Protein AF-A0A955QBK7-F1 (afdb_monomer_lite)

Foldseek 3Di:
DDDDDDDDAQDWFWKWDQDPPPRDIDIDIFHQFADAPPDPDPVNRSVGNFAFPVCQCPDNRRNVCVVRVDIATDDQWDWDWDDDPPDTDIDTDGDDPPPDDPDDPPRDPDVPTDTRGRTDDPPPDDDPPPDDD

Radius of gyration: 16.8 Å; chains: 1; bounding box: 42×42×47 Å

Sequence (133 aa):
MEPRYNIAPSQLIACVRVNPTSQEKECVQFQWGLVPSWAKELSLGHRLIHAQAETVAEKPSFRKAFQQQRCLILADGFYEWKRIGTETQPCYIHKNLLLDTPQLAGGALLNRKPPLCVCRDLGSLGNPTSRVP

Structure (mmCIF, N/CA/C/O backbone):
data_AF-A0A955QBK7-F1
#
_entry.id   AF-A0A955QBK7-F1
#
loop_
_atom_site.group_PDB
_atom_site.id
_atom_site.type_symbol
_atom_site.label_atom_id
_atom_site.label_alt_id
_atom_site.label_comp_id
_atom_site.label_asym_id
_atom_site.label_entity_id
_atom_site.label_seq_id
_atom_site.pdbx_PDB_ins_code
_atom_site.Cartn_x
_atom_site.Cartn_y
_atom_site.Cartn_z
_atom_site.occupancy
_atom_site.B_iso_or_equiv
_atom_site.auth_seq_id
_atom_site.auth_comp_id
_atom_site.auth_asym_id
_atom_site.auth_atom_id
_atom_site.pdbx_PDB_model_num
ATOM 1 N N . MET A 1 1 ? -15.761 7.971 -9.337 1.00 62.62 1 MET A N 1
ATOM 2 C CA . MET A 1 1 ? -14.292 7.866 -9.480 1.00 62.62 1 MET A CA 1
ATOM 3 C C . MET A 1 1 ? -13.994 7.868 -10.960 1.00 62.62 1 MET A C 1
ATOM 5 O O . MET A 1 1 ? -14.663 7.134 -11.672 1.00 62.62 1 MET A O 1
ATOM 9 N N . GLU A 1 2 ? -13.033 8.677 -11.395 1.00 79.81 2 GLU A N 1
ATOM 10 C CA . GLU A 1 2 ? -12.614 8.728 -12.799 1.00 79.81 2 GLU A CA 1
ATOM 11 C C . GLU A 1 2 ? -11.540 7.666 -13.093 1.00 79.81 2 GLU A C 1
ATOM 13 O O . GLU A 1 2 ? -10.715 7.385 -12.211 1.00 79.81 2 GLU A O 1
ATOM 18 N N . PRO A 1 3 ? -11.516 7.080 -14.303 1.00 83.19 3 PRO A N 1
ATOM 19 C CA . PRO A 1 3 ? -10.482 6.131 -14.708 1.00 83.19 3 PRO A CA 1
ATOM 20 C C . PRO A 1 3 ? -9.101 6.801 -14.788 1.00 83.19 3 PRO A C 1
ATOM 22 O O . PRO A 1 3 ? -8.965 7.946 -15.222 1.00 83.19 3 PRO A O 1
ATOM 25 N N . ARG A 1 4 ? -8.048 6.086 -14.363 1.00 85.31 4 ARG A N 1
ATOM 26 C CA . ARG A 1 4 ? -6.660 6.584 -14.350 1.00 85.31 4 ARG A CA 1
ATOM 27 C C . ARG A 1 4 ? -5.685 5.488 -14.779 1.00 85.31 4 ARG A C 1
ATOM 29 O O . ARG A 1 4 ? -5.660 4.426 -14.172 1.00 85.31 4 ARG A O 1
ATOM 36 N N . TYR A 1 5 ? -4.834 5.788 -15.761 1.00 84.75 5 TYR A N 1
ATOM 37 C CA . TYR A 1 5 ? -3.922 4.805 -16.370 1.00 84.75 5 TYR A CA 1
ATOM 38 C C . TYR A 1 5 ? -2.489 4.815 -15.809 1.00 84.75 5 TYR A C 1
ATOM 40 O O . TYR A 1 5 ? -1.755 3.848 -15.990 1.00 84.75 5 TYR A O 1
ATOM 48 N N . ASN A 1 6 ? -2.074 5.896 -15.139 1.00 89.00 6 ASN A N 1
ATOM 49 C CA . ASN A 1 6 ? -0.730 6.042 -14.568 1.00 89.00 6 ASN A CA 1
ATOM 50 C C . ASN A 1 6 ? -0.815 6.658 -13.165 1.00 89.00 6 ASN A C 1
ATOM 52 O O . ASN A 1 6 ? -0.644 7.865 -12.978 1.00 89.00 6 ASN A O 1
ATOM 56 N N . ILE A 1 7 ? -1.185 5.831 -12.188 1.00 87.06 7 ILE A N 1
ATOM 57 C CA . ILE A 1 7 ? -1.200 6.224 -10.778 1.00 87.06 7 ILE A CA 1
ATOM 58 C C . ILE A 1 7 ? 0.212 6.019 -10.227 1.00 87.06 7 ILE A C 1
ATOM 60 O O . ILE A 1 7 ? 0.772 4.936 -10.352 1.00 87.06 7 ILE A O 1
ATOM 64 N N . ALA A 1 8 ? 0.775 7.058 -9.620 1.00 87.56 8 ALA A N 1
ATOM 65 C CA . ALA A 1 8 ? 2.109 7.053 -9.033 1.00 87.56 8 ALA A CA 1
ATOM 66 C C . ALA A 1 8 ? 2.045 7.039 -7.493 1.00 87.56 8 ALA A C 1
ATOM 68 O O . ALA A 1 8 ? 1.000 7.370 -6.916 1.00 87.56 8 ALA A O 1
ATOM 69 N N . PRO A 1 9 ? 3.158 6.717 -6.808 1.00 83.44 9 PRO A N 1
ATOM 70 C CA . PRO A 1 9 ? 3.296 6.937 -5.374 1.00 83.44 9 PRO A CA 1
ATOM 71 C C . PRO A 1 9 ? 2.821 8.320 -4.918 1.00 83.44 9 PRO A C 1
ATOM 73 O O . PRO A 1 9 ? 2.878 9.297 -5.666 1.00 83.44 9 PRO A O 1
ATOM 76 N N . SER A 1 10 ? 2.342 8.395 -3.677 1.00 81.44 10 SER A N 1
ATOM 77 C CA . SER A 1 10 ? 1.782 9.599 -3.045 1.00 81.44 10 SER A CA 1
ATOM 78 C C . SER A 1 10 ? 0.452 10.092 -3.614 1.00 81.44 10 SER A C 1
ATOM 80 O O . SER A 1 10 ? -0.145 10.996 -3.027 1.00 81.44 10 SER A O 1
ATOM 82 N N . GLN A 1 11 ? -0.041 9.516 -4.712 1.00 86.81 11 GLN A N 1
ATOM 83 C CA . GLN A 1 11 ? -1.349 9.846 -5.269 1.00 86.81 11 GLN A CA 1
ATOM 84 C C . GLN A 1 11 ? -2.462 9.021 -4.619 1.00 86.81 11 GLN A C 1
ATOM 86 O O . GLN A 1 11 ? -2.220 7.986 -3.995 1.00 86.81 11 GLN A O 1
ATOM 91 N N . LEU A 1 12 ? -3.702 9.487 -4.787 1.00 87.50 12 LEU A N 1
ATOM 92 C CA . LEU A 1 12 ? -4.881 8.739 -4.369 1.00 87.50 12 LEU A CA 1
ATOM 93 C C . LEU A 1 12 ? -5.099 7.519 -5.266 1.00 87.50 12 LEU A C 1
ATOM 95 O O . LEU A 1 12 ? -5.094 7.635 -6.496 1.00 87.50 12 LEU A O 1
ATOM 99 N N . ILE A 1 13 ? -5.345 6.375 -4.635 1.00 86.38 13 ILE A N 1
ATOM 100 C CA . ILE A 1 13 ? -5.629 5.098 -5.278 1.00 86.38 13 ILE A CA 1
ATOM 101 C C . ILE A 1 13 ? -6.893 4.465 -4.692 1.00 86.38 13 ILE A C 1
ATOM 103 O O . ILE A 1 13 ? -7.201 4.640 -3.512 1.00 86.38 13 ILE A O 1
ATOM 107 N N . ALA A 1 14 ? -7.649 3.785 -5.552 1.00 88.62 14 ALA A N 1
ATOM 108 C CA . ALA A 1 14 ? -8.880 3.093 -5.201 1.00 88.62 14 ALA A CA 1
ATOM 109 C C . ALA A 1 14 ? -8.575 1.828 -4.397 1.00 88.62 14 ALA A C 1
ATOM 111 O O . ALA A 1 14 ? -7.814 0.973 -4.858 1.00 88.62 14 ALA A O 1
ATOM 112 N N . CYS A 1 15 ? -9.209 1.684 -3.239 1.00 86.00 15 CYS A N 1
ATOM 113 C CA . CYS A 1 15 ? -9.049 0.520 -2.386 1.00 86.00 15 CYS A CA 1
ATOM 114 C C . CYS A 1 15 ? -10.394 0.027 -1.855 1.00 86.00 15 CYS A C 1
ATOM 116 O O . CYS A 1 15 ? -11.260 0.816 -1.484 1.00 86.00 15 CYS A O 1
ATOM 118 N N . VAL A 1 16 ? -10.533 -1.289 -1.726 1.00 86.94 16 VAL A N 1
ATOM 119 C CA . VAL A 1 16 ? -11.614 -1.919 -0.964 1.00 86.94 16 VAL A CA 1
ATOM 120 C C . VAL A 1 16 ? -11.089 -2.295 0.413 1.00 86.94 16 VAL A C 1
ATOM 122 O O . VAL A 1 16 ? -10.030 -2.917 0.534 1.00 86.94 16 VAL A O 1
ATOM 125 N N . ARG A 1 17 ? -11.829 -1.948 1.463 1.00 85.00 17 ARG A N 1
ATOM 126 C CA . ARG A 1 17 ? -11.524 -2.340 2.845 1.00 85.00 17 ARG A CA 1
ATOM 127 C C . ARG A 1 17 ? -12.781 -2.788 3.575 1.00 85.00 17 ARG A C 1
ATOM 129 O O . ARG A 1 17 ? -13.888 -2.550 3.107 1.00 85.00 17 ARG A O 1
ATOM 136 N N . VAL A 1 18 ? -12.590 -3.395 4.741 1.00 85.62 18 VAL A N 1
ATOM 137 C CA . VAL A 1 18 ? -13.662 -3.563 5.727 1.00 85.62 18 VAL A CA 1
ATOM 138 C C . VAL A 1 18 ? -13.645 -2.346 6.646 1.00 85.62 18 VAL A C 1
ATOM 140 O O . VAL A 1 18 ? -12.599 -2.019 7.210 1.00 85.62 18 VAL A O 1
ATOM 143 N N . ASN A 1 19 ? -14.776 -1.655 6.763 1.00 86.88 19 ASN A N 1
ATOM 144 C CA . ASN A 1 19 ? -14.927 -0.528 7.669 1.00 86.88 19 ASN A CA 1
ATOM 145 C C . ASN A 1 19 ? -14.777 -1.025 9.122 1.00 86.88 19 ASN A C 1
ATOM 147 O O . ASN A 1 19 ? -15.464 -1.972 9.513 1.00 86.88 19 ASN A O 1
ATOM 151 N N . PRO A 1 20 ? -13.899 -0.422 9.944 1.00 79.44 20 PRO A N 1
ATOM 152 C CA . PRO A 1 20 ? -13.644 -0.913 11.298 1.00 79.44 20 PRO A CA 1
ATOM 153 C C . PRO A 1 20 ? -14.859 -0.785 12.230 1.00 79.44 20 PRO A C 1
ATOM 155 O O . PRO A 1 20 ? -14.958 -1.544 13.192 1.00 79.44 20 PRO A O 1
ATOM 158 N N . THR A 1 21 ? -15.780 0.141 11.951 1.00 88.62 21 THR A N 1
ATOM 159 C CA . THR A 1 21 ? -16.975 0.396 12.763 1.00 88.62 21 THR A CA 1
ATOM 160 C C . THR A 1 21 ? -18.176 -0.396 12.262 1.00 88.62 21 THR A C 1
ATOM 162 O O . THR A 1 21 ? -18.761 -1.142 13.039 1.00 88.62 21 THR A O 1
ATOM 165 N N . SER A 1 22 ? -18.542 -0.265 10.982 1.00 93.75 22 SER A N 1
ATOM 166 C CA . SER A 1 22 ? -19.732 -0.944 10.443 1.00 93.75 22 SER A CA 1
ATOM 167 C C . SER A 1 22 ? -19.493 -2.410 10.084 1.00 93.75 22 SER A C 1
ATOM 169 O O . SER A 1 22 ? -20.454 -3.145 9.902 1.00 93.75 22 SER A O 1
ATOM 171 N N . GLN A 1 23 ? -18.231 -2.851 9.980 1.00 91.38 23 GLN A N 1
ATOM 172 C CA . GLN A 1 23 ? -17.839 -4.181 9.484 1.00 91.38 23 GLN A CA 1
ATOM 173 C C . GLN A 1 23 ? -18.274 -4.468 8.034 1.00 91.38 23 GLN A C 1
ATOM 175 O O . GLN A 1 23 ? -18.122 -5.587 7.539 1.00 91.38 23 GLN A O 1
ATOM 180 N N . GLU A 1 24 ? -18.753 -3.457 7.312 1.00 94.25 24 GLU A N 1
ATOM 181 C CA . GLU A 1 24 ? -19.138 -3.575 5.910 1.00 94.25 24 GLU A CA 1
ATOM 182 C C . GLU A 1 24 ? -17.944 -3.355 4.979 1.00 94.25 24 GLU A C 1
ATOM 184 O O . GLU A 1 24 ? -16.962 -2.689 5.319 1.00 94.25 24 GLU A O 1
ATOM 189 N N . LYS A 1 25 ? -18.022 -3.923 3.773 1.00 89.69 25 LYS A N 1
ATOM 190 C CA . LYS A 1 25 ? -17.039 -3.656 2.720 1.00 89.69 25 LYS A CA 1
ATOM 191 C C . LYS A 1 25 ? -17.353 -2.310 2.082 1.00 89.69 25 LYS A C 1
ATOM 193 O O . LYS A 1 25 ? -18.461 -2.107 1.602 1.00 89.69 25 LYS A O 1
ATOM 198 N N . GLU A 1 26 ? -16.356 -1.444 1.992 1.00 90.06 26 GLU A N 1
ATOM 199 C CA . GLU A 1 26 ? -16.480 -0.144 1.336 1.00 90.06 26 GLU A CA 1
ATOM 200 C C . GLU A 1 26 ? -15.350 0.080 0.331 1.00 90.06 26 GLU A C 1
ATOM 202 O O . GLU A 1 26 ? -14.228 -0.410 0.502 1.00 90.06 26 GLU A O 1
ATOM 207 N N . CYS A 1 27 ? -15.662 0.827 -0.728 1.00 88.94 27 CYS A N 1
ATOM 208 C CA . CYS A 1 27 ? -14.688 1.317 -1.693 1.00 88.94 27 CYS A CA 1
ATOM 209 C C . CYS A 1 27 ? -14.317 2.755 -1.326 1.00 88.94 27 CYS A C 1
ATOM 211 O O . CYS A 1 27 ? -15.170 3.641 -1.328 1.00 88.94 27 CYS A O 1
ATOM 213 N N . VAL A 1 28 ? -13.044 2.985 -1.021 1.00 86.94 28 VAL A N 1
ATOM 214 C CA . VAL A 1 28 ? -12.504 4.273 -0.570 1.00 86.94 28 VAL A CA 1
ATOM 215 C C . VAL A 1 28 ? -11.240 4.627 -1.343 1.00 86.94 28 VAL A C 1
ATOM 217 O O . VAL A 1 28 ? -10.665 3.795 -2.045 1.00 86.94 28 VAL A O 1
ATOM 220 N N . GLN A 1 29 ? -10.790 5.875 -1.224 1.00 85.88 29 GLN A N 1
ATOM 221 C CA . GLN A 1 29 ? -9.508 6.305 -1.769 1.00 85.88 29 GLN A CA 1
ATOM 222 C C . GLN A 1 29 ? -8.484 6.482 -0.657 1.00 85.88 29 GLN A C 1
ATOM 224 O O . GLN A 1 29 ? -8.755 7.124 0.356 1.00 85.88 29 GLN A O 1
ATOM 229 N N . PHE A 1 30 ? -7.284 5.964 -0.884 1.00 84.56 30 PHE A N 1
ATOM 230 C CA . PHE A 1 30 ? -6.156 6.130 0.019 1.00 84.56 30 PHE A CA 1
ATOM 231 C C . PHE A 1 30 ? -4.965 6.751 -0.677 1.00 84.56 30 PHE A C 1
ATOM 233 O O . PHE A 1 30 ? -4.792 6.598 -1.882 1.00 84.56 30 PHE A O 1
ATOM 240 N N . GLN A 1 31 ? -4.099 7.401 0.093 1.00 84.12 31 GLN A N 1
ATOM 241 C CA . GLN A 1 31 ? -2.806 7.815 -0.429 1.00 84.12 31 GLN A CA 1
ATOM 242 C C . GLN A 1 31 ? -1.890 6.591 -0.563 1.00 84.12 31 GLN A C 1
ATOM 244 O O . GLN A 1 31 ? -1.734 5.820 0.391 1.00 84.12 31 GLN A O 1
ATOM 249 N N . TRP A 1 32 ? -1.276 6.406 -1.735 1.00 83.69 32 TRP A N 1
ATOM 250 C CA . TRP A 1 32 ? -0.322 5.321 -1.960 1.00 83.69 32 TRP A CA 1
ATOM 251 C C . TRP A 1 32 ? 1.011 5.608 -1.256 1.00 83.69 32 TRP A C 1
ATOM 253 O O . TRP A 1 32 ? 1.865 6.336 -1.763 1.00 83.69 32 TRP A O 1
ATOM 263 N N . GLY A 1 33 ? 1.163 5.028 -0.065 1.00 83.44 33 GLY A N 1
ATOM 264 C CA . GLY A 1 33 ? 2.319 5.167 0.816 1.00 83.44 33 GLY A CA 1
ATOM 265 C C . GLY A 1 33 ? 1.890 5.099 2.282 1.00 83.44 33 GLY A C 1
ATOM 266 O O . GLY A 1 33 ? 0.926 5.752 2.687 1.00 83.44 33 GLY A O 1
ATOM 267 N N . LEU A 1 34 ? 2.592 4.307 3.092 1.00 83.81 34 LEU A N 1
ATOM 268 C CA . LEU A 1 34 ? 2.272 4.140 4.508 1.00 83.81 34 LEU A CA 1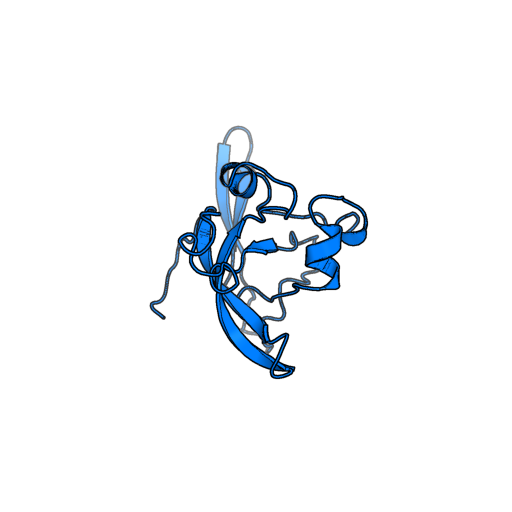
ATOM 269 C C . LEU A 1 34 ? 3.032 5.138 5.376 1.00 83.81 34 LEU A C 1
ATOM 271 O O . LEU A 1 34 ? 4.257 5.138 5.398 1.00 83.81 34 LEU A O 1
ATOM 275 N N . VAL A 1 35 ? 2.311 5.897 6.197 1.00 82.69 35 VAL A N 1
ATOM 276 C CA . VAL A 1 35 ? 2.909 6.687 7.280 1.00 82.69 35 VAL A CA 1
ATOM 277 C C . VAL A 1 35 ? 2.682 5.944 8.600 1.00 82.69 35 VAL A C 1
ATOM 279 O O . VAL A 1 35 ? 1.541 5.881 9.064 1.00 82.69 35 VAL A O 1
ATOM 282 N N . PRO A 1 36 ? 3.724 5.354 9.213 1.00 78.88 36 PRO A N 1
ATOM 283 C CA . PRO A 1 36 ? 3.601 4.720 10.519 1.00 78.88 36 PRO A CA 1
ATOM 284 C C . PRO A 1 36 ? 3.138 5.724 11.576 1.00 78.88 36 PRO A C 1
ATOM 286 O O . PRO A 1 36 ? 3.520 6.889 11.539 1.00 78.88 36 PRO A O 1
ATOM 289 N N . SER A 1 37 ? 2.382 5.275 12.578 1.00 75.44 37 SER A N 1
ATOM 290 C CA . SER A 1 37 ? 1.830 6.175 13.606 1.00 75.44 37 SER A CA 1
ATOM 291 C C . SER A 1 37 ? 2.884 6.884 14.467 1.00 75.44 37 SER A C 1
ATOM 293 O O . SER A 1 37 ? 2.571 7.869 15.120 1.00 75.44 37 SER A O 1
ATOM 295 N N . TRP A 1 38 ? 4.113 6.363 14.509 1.00 78.81 38 TRP A N 1
ATOM 296 C CA . TRP A 1 38 ? 5.248 6.970 15.214 1.00 78.81 38 TRP A CA 1
ATOM 297 C C . TRP A 1 38 ? 6.019 7.980 14.353 1.00 78.81 38 TRP A C 1
ATOM 299 O O . TRP A 1 38 ? 6.891 8.682 14.865 1.00 78.81 38 TRP A O 1
ATOM 309 N N . ALA A 1 39 ? 5.747 8.034 13.046 1.00 80.88 39 ALA A N 1
ATOM 310 C CA . ALA A 1 39 ? 6.453 8.919 12.137 1.00 80.88 39 ALA A CA 1
ATOM 311 C C . ALA A 1 39 ? 6.061 10.373 12.416 1.00 80.88 39 ALA A C 1
ATOM 313 O O . ALA A 1 39 ? 4.882 10.719 12.443 1.00 80.88 39 ALA A O 1
ATOM 314 N N . LYS A 1 40 ? 7.069 11.228 12.606 1.00 80.00 40 LYS A N 1
ATOM 315 C CA . LYS A 1 40 ? 6.874 12.672 12.799 1.00 80.00 40 LYS A CA 1
ATOM 316 C C . LYS A 1 40 ? 6.604 13.401 11.483 1.00 80.00 40 LYS A C 1
ATOM 318 O O . LYS A 1 40 ? 5.976 14.451 11.480 1.00 80.00 40 LYS A O 1
ATOM 323 N N . GLU A 1 41 ? 7.066 12.832 10.372 1.00 82.88 41 GLU A N 1
ATOM 324 C CA . GLU A 1 41 ? 6.981 13.435 9.046 1.00 82.88 41 GLU A CA 1
ATOM 325 C C . GLU A 1 41 ? 6.155 12.575 8.090 1.00 82.88 41 GLU A C 1
ATOM 327 O O . GLU A 1 41 ? 6.327 11.356 8.009 1.00 82.88 41 GLU A O 1
ATOM 332 N N . LEU A 1 42 ? 5.296 13.229 7.304 1.00 74.25 42 LEU A N 1
ATOM 333 C CA . LEU A 1 42 ? 4.472 12.562 6.290 1.00 74.25 42 LEU A CA 1
ATOM 334 C C . LEU A 1 42 ? 5.289 12.092 5.078 1.00 74.25 42 LEU A C 1
ATOM 336 O O . LEU A 1 42 ? 4.909 11.127 4.416 1.00 74.25 42 LEU A O 1
ATOM 340 N N . SER A 1 43 ? 6.430 12.740 4.823 1.00 79.75 43 SER A N 1
ATOM 341 C CA . SER A 1 43 ? 7.388 12.419 3.755 1.00 79.75 43 SER A CA 1
ATOM 342 C C . SER A 1 43 ? 7.880 10.969 3.818 1.00 79.75 43 SER A C 1
ATOM 344 O O . SER A 1 43 ? 8.174 10.366 2.783 1.00 79.75 43 SER A O 1
ATOM 346 N N . LEU A 1 44 ? 7.911 10.370 5.017 1.00 78.44 44 LEU A N 1
ATOM 347 C CA . LEU A 1 44 ? 8.304 8.977 5.214 1.00 78.44 44 LEU A CA 1
ATOM 348 C C . LEU A 1 44 ? 7.398 8.008 4.438 1.00 78.44 44 LEU A C 1
ATOM 350 O O . LEU A 1 44 ? 7.865 6.959 3.993 1.00 78.44 44 LEU A O 1
ATOM 354 N N . GLY A 1 45 ? 6.138 8.390 4.199 1.00 72.88 45 GLY A N 1
ATOM 355 C CA . GLY A 1 45 ? 5.191 7.604 3.410 1.00 72.88 45 GLY A CA 1
ATOM 356 C C . GLY A 1 45 ? 5.648 7.339 1.980 1.00 72.88 45 GLY A C 1
ATOM 357 O O . GLY A 1 45 ? 5.386 6.262 1.451 1.00 72.88 45 GLY A O 1
ATOM 358 N N . HIS A 1 46 ? 6.422 8.253 1.386 1.00 75.44 46 HIS A N 1
ATOM 359 C CA . HIS A 1 46 ? 6.944 8.100 0.024 1.00 75.44 46 HIS A CA 1
ATOM 360 C C . HIS A 1 46 ? 7.952 6.949 -0.093 1.00 75.44 46 HIS A C 1
ATOM 362 O O . HIS A 1 46 ? 8.160 6.407 -1.174 1.00 75.44 46 HIS A O 1
ATOM 368 N N . ARG A 1 47 ? 8.584 6.562 1.023 1.00 80.75 47 ARG A N 1
ATOM 369 C CA . ARG A 1 47 ? 9.552 5.456 1.076 1.00 80.75 47 ARG A CA 1
ATOM 370 C C . ARG A 1 47 ? 8.896 4.112 1.389 1.00 80.75 47 ARG A C 1
ATOM 372 O O . ARG A 1 47 ? 9.520 3.073 1.202 1.00 80.75 47 ARG A O 1
ATOM 379 N N . LEU A 1 48 ? 7.656 4.119 1.876 1.00 84.69 48 LEU A N 1
ATOM 380 C CA . LEU A 1 48 ? 6.938 2.938 2.361 1.00 84.69 48 LEU A CA 1
ATOM 381 C C . LEU A 1 48 ? 5.754 2.605 1.444 1.00 84.69 48 LEU A C 1
ATOM 383 O O . LEU A 1 48 ? 4.614 2.483 1.887 1.00 84.69 48 LEU A O 1
ATOM 387 N N . ILE A 1 49 ? 6.047 2.478 0.150 1.00 83.88 49 ILE A N 1
ATOM 388 C CA . ILE A 1 49 ? 5.065 2.224 -0.921 1.00 83.88 49 ILE A CA 1
ATOM 389 C C . ILE A 1 49 ? 4.886 0.730 -1.233 1.00 83.88 49 ILE A C 1
ATOM 391 O O . ILE A 1 49 ? 3.859 0.326 -1.780 1.00 83.88 49 ILE A O 1
ATOM 395 N N . HIS A 1 50 ? 5.863 -0.089 -0.835 1.00 83.25 50 HIS A N 1
ATOM 396 C CA . HIS A 1 50 ? 5.904 -1.532 -1.041 1.00 83.25 50 HIS A CA 1
ATOM 397 C C . HIS A 1 50 ? 6.353 -2.241 0.239 1.00 83.25 50 HIS A C 1
ATOM 399 O O . HIS A 1 50 ? 7.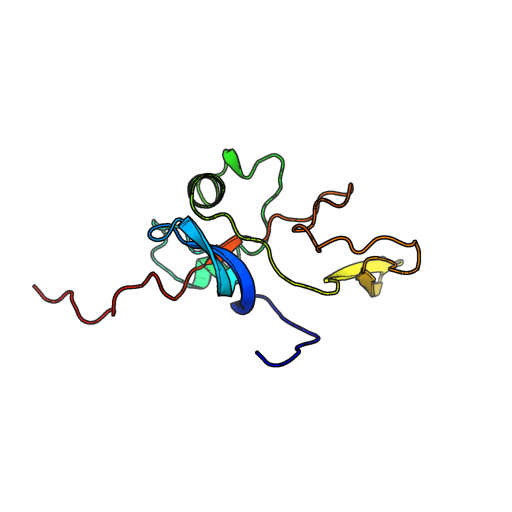299 -1.805 0.900 1.00 83.25 50 HIS A O 1
ATOM 405 N N . ALA A 1 51 ? 5.712 -3.365 0.558 1.00 81.81 51 ALA A N 1
ATOM 406 C CA . ALA A 1 51 ? 6.133 -4.267 1.622 1.00 81.81 51 ALA A CA 1
ATOM 407 C C . ALA A 1 51 ? 6.364 -5.685 1.082 1.00 81.81 51 ALA A C 1
ATOM 409 O O . ALA A 1 51 ? 5.580 -6.200 0.286 1.00 81.81 51 ALA A O 1
ATOM 410 N N . GLN A 1 52 ? 7.439 -6.324 1.545 1.00 82.31 52 GLN A N 1
ATOM 411 C CA . GLN A 1 52 ? 7.743 -7.726 1.248 1.00 82.31 52 GLN A CA 1
ATOM 412 C C . GLN A 1 52 ? 6.824 -8.634 2.064 1.00 82.31 52 GLN A C 1
ATOM 414 O O . GLN A 1 52 ? 6.797 -8.516 3.291 1.00 82.31 52 GLN A O 1
ATOM 419 N N . ALA A 1 53 ? 6.106 -9.540 1.402 1.00 82.00 53 ALA A N 1
ATOM 420 C CA . ALA A 1 53 ? 5.132 -10.419 2.046 1.00 82.00 53 ALA A CA 1
ATOM 421 C C . ALA A 1 53 ? 5.739 -11.291 3.158 1.00 82.00 53 ALA A C 1
ATOM 423 O O . ALA A 1 53 ? 5.074 -11.567 4.148 1.00 82.00 53 ALA A O 1
ATOM 424 N N . GLU A 1 54 ? 7.013 -11.657 3.038 1.00 83.38 54 GLU A N 1
ATOM 425 C CA . GLU A 1 54 ? 7.730 -12.494 4.003 1.00 83.38 54 GLU A CA 1
ATOM 426 C C . GLU A 1 54 ? 7.966 -11.790 5.338 1.00 83.38 54 GLU A C 1
ATOM 428 O O . GLU A 1 54 ? 7.989 -12.434 6.375 1.00 83.38 54 GLU A O 1
ATOM 433 N N . THR A 1 55 ? 8.152 -10.467 5.318 1.00 84.19 55 THR A N 1
ATOM 434 C CA . THR A 1 55 ? 8.587 -9.691 6.497 1.00 84.19 55 THR A CA 1
ATOM 435 C C . THR A 1 55 ? 7.580 -8.625 6.924 1.00 84.19 55 THR A C 1
ATOM 437 O O . THR A 1 55 ? 7.807 -7.890 7.888 1.00 84.19 55 THR A O 1
ATOM 440 N N . VAL A 1 56 ? 6.449 -8.511 6.222 1.00 85.06 56 VAL A N 1
ATOM 441 C CA . VAL A 1 56 ? 5.421 -7.485 6.461 1.00 85.06 56 VAL A CA 1
ATOM 442 C C . VAL A 1 56 ? 4.819 -7.566 7.870 1.00 85.06 56 VAL A C 1
ATOM 444 O O . VAL A 1 56 ? 4.510 -6.533 8.463 1.00 85.06 56 VAL A O 1
ATOM 447 N N . ALA A 1 57 ? 4.698 -8.776 8.424 1.00 86.06 57 ALA A N 1
ATOM 448 C CA . ALA A 1 57 ? 4.144 -9.013 9.755 1.00 86.06 57 ALA A CA 1
ATOM 449 C C . ALA A 1 57 ? 5.117 -8.642 10.889 1.00 86.06 57 ALA A C 1
ATOM 451 O O . ALA A 1 57 ? 4.687 -8.385 12.011 1.00 86.06 57 ALA A O 1
ATOM 452 N N . GLU A 1 58 ? 6.417 -8.584 10.597 1.00 89.44 58 GLU A N 1
ATOM 453 C CA . GLU A 1 58 ? 7.480 -8.393 11.589 1.00 89.44 58 GLU A CA 1
ATOM 454 C C . GLU A 1 58 ? 7.991 -6.948 11.603 1.00 89.44 58 GLU A C 1
ATOM 456 O O . GLU A 1 58 ? 8.240 -6.370 12.664 1.00 89.44 58 GLU A O 1
ATOM 461 N N . LYS A 1 59 ? 8.115 -6.327 10.421 1.00 87.69 59 LYS A N 1
ATOM 462 C CA . LYS A 1 59 ? 8.703 -4.991 10.267 1.00 87.69 59 LYS A CA 1
ATOM 463 C C . LYS A 1 59 ? 7.898 -3.931 11.038 1.00 87.69 59 LYS A C 1
ATOM 465 O O . LYS A 1 59 ? 6.712 -3.754 10.747 1.00 87.69 59 LYS A O 1
ATOM 470 N N . PRO A 1 60 ? 8.523 -3.137 11.937 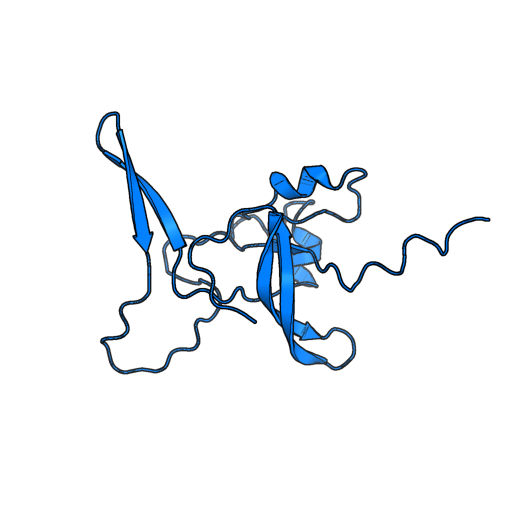1.00 89.12 60 PRO A N 1
ATOM 471 C CA . PRO A 1 60 ? 7.826 -2.142 12.762 1.00 89.12 60 PRO A CA 1
ATOM 472 C C . PRO A 1 60 ? 6.990 -1.131 11.974 1.00 89.12 60 PRO A C 1
ATOM 474 O O . PRO A 1 60 ? 5.932 -0.713 12.441 1.00 89.12 60 PRO A O 1
ATOM 477 N N . SER A 1 61 ? 7.442 -0.763 10.773 1.00 84.31 61 SER A N 1
ATOM 478 C CA . SER A 1 61 ? 6.713 0.150 9.892 1.00 84.31 61 SER A CA 1
ATOM 479 C C . SER A 1 61 ? 5.377 -0.426 9.422 1.00 84.31 61 SER A C 1
ATOM 481 O O . SER A 1 61 ? 4.428 0.332 9.285 1.00 84.31 61 SER A O 1
ATOM 483 N N . PHE A 1 62 ? 5.283 -1.745 9.213 1.00 83.56 62 PHE A N 1
ATOM 484 C CA . PHE A 1 62 ? 4.152 -2.396 8.542 1.00 83.56 62 PHE A CA 1
ATOM 485 C C . PHE A 1 62 ? 3.285 -3.259 9.462 1.00 83.56 62 PHE A C 1
ATOM 487 O O . PHE A 1 62 ? 2.082 -3.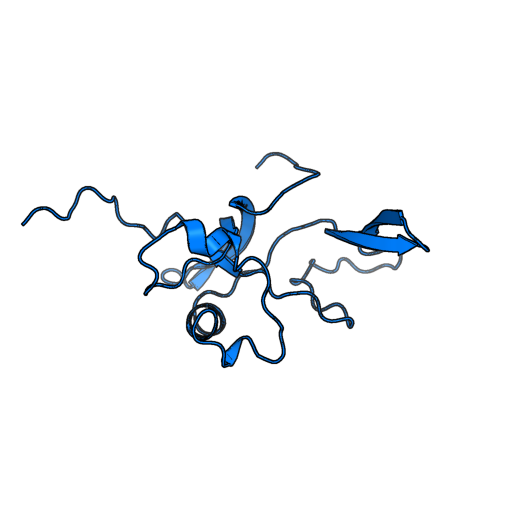358 9.225 1.00 83.56 62 PHE A O 1
ATOM 494 N N . ARG A 1 63 ? 3.851 -3.840 10.530 1.00 86.50 63 ARG A N 1
ATOM 495 C CA . ARG A 1 63 ? 3.200 -4.883 11.344 1.00 86.50 63 ARG A CA 1
ATOM 496 C C . ARG A 1 63 ? 1.787 -4.526 11.818 1.00 86.50 63 ARG A C 1
ATOM 498 O O . ARG A 1 63 ? 0.880 -5.346 11.738 1.00 86.50 63 ARG A O 1
ATOM 505 N N . LYS A 1 64 ? 1.577 -3.279 12.261 1.00 83.94 64 LYS A N 1
ATOM 506 C CA . LYS A 1 64 ? 0.274 -2.811 12.761 1.00 83.94 64 LYS A CA 1
ATOM 507 C C . LYS A 1 64 ? -0.744 -2.682 11.628 1.00 83.94 64 LYS A C 1
ATOM 509 O O . LYS A 1 64 ? -1.864 -3.173 11.749 1.00 83.94 64 LYS A O 1
ATOM 514 N N . ALA A 1 65 ? -0.337 -2.063 10.520 1.00 83.75 65 ALA A N 1
ATOM 515 C CA . ALA A 1 65 ? -1.190 -1.902 9.347 1.00 83.75 65 ALA A CA 1
ATOM 516 C C . ALA A 1 65 ? -1.555 -3.264 8.737 1.00 83.75 65 ALA A C 1
ATOM 518 O O . ALA A 1 65 ? -2.706 -3.492 8.378 1.00 83.75 65 ALA A O 1
ATOM 519 N N . PHE A 1 66 ? -0.608 -4.205 8.710 1.00 85.44 66 PHE A N 1
ATOM 520 C CA . PHE A 1 66 ? -0.845 -5.567 8.237 1.00 85.44 66 PHE A CA 1
ATOM 521 C C . PHE A 1 66 ? -1.890 -6.318 9.072 1.00 85.44 66 PHE A C 1
ATOM 523 O O . PHE A 1 66 ? -2.714 -7.040 8.518 1.00 85.44 66 PHE A O 1
ATOM 530 N N . GLN A 1 67 ? -1.896 -6.126 10.391 1.00 83.75 67 GLN A N 1
ATOM 531 C CA . GLN A 1 67 ? -2.850 -6.791 11.280 1.00 83.75 67 GLN A CA 1
ATOM 532 C C . GLN A 1 67 ? -4.246 -6.153 11.245 1.00 83.75 67 GLN A C 1
ATOM 534 O O . GLN A 1 67 ? -5.242 -6.869 11.288 1.00 83.75 67 GLN A O 1
ATOM 539 N N . GLN A 1 68 ? -4.330 -4.820 11.172 1.00 81.44 68 GLN A N 1
ATOM 540 C CA . GLN A 1 68 ? -5.570 -4.089 11.478 1.00 81.44 68 GLN A CA 1
ATOM 541 C C . GLN A 1 68 ? -6.124 -3.250 10.320 1.00 81.44 68 GLN A C 1
ATOM 543 O O . GLN A 1 68 ? -7.291 -2.881 10.343 1.00 81.44 68 GLN A O 1
ATOM 548 N N . GLN A 1 69 ? -5.310 -2.917 9.316 1.00 83.12 69 GLN A N 1
ATOM 549 C CA . GLN A 1 69 ? -5.631 -1.907 8.296 1.00 83.12 69 GLN A CA 1
ATOM 550 C C . GLN A 1 69 ? -5.439 -2.462 6.879 1.00 83.12 69 GLN A C 1
ATOM 552 O O . GLN A 1 69 ? -4.916 -1.795 5.987 1.00 83.12 69 GLN A O 1
ATOM 557 N N . ARG A 1 70 ? -5.839 -3.721 6.675 1.00 86.00 70 ARG A N 1
ATOM 558 C CA . ARG A 1 70 ? -5.742 -4.381 5.371 1.00 86.00 70 ARG A CA 1
ATOM 559 C C . ARG A 1 70 ? -6.738 -3.769 4.390 1.00 86.00 70 ARG A C 1
ATOM 561 O O . ARG A 1 70 ? -7.903 -3.558 4.720 1.00 86.00 70 ARG A O 1
ATOM 568 N N . CYS A 1 71 ? -6.279 -3.546 3.168 1.00 82.69 71 CYS A N 1
ATOM 569 C CA . CYS A 1 71 ? -7.118 -3.159 2.044 1.00 82.69 71 CYS A CA 1
ATOM 570 C C . CYS A 1 71 ? -6.629 -3.847 0.767 1.00 82.69 71 CYS A C 1
ATOM 572 O O . CYS A 1 71 ? -5.499 -4.335 0.705 1.00 82.69 71 CYS A O 1
ATOM 574 N N . LEU A 1 72 ? -7.499 -3.910 -0.235 1.00 86.00 72 LEU A N 1
ATOM 575 C CA . LEU A 1 72 ? -7.189 -4.414 -1.566 1.00 86.00 72 LEU A CA 1
ATOM 576 C C . LEU A 1 72 ? -7.178 -3.236 -2.528 1.00 86.00 72 LEU A C 1
ATOM 578 O O . LEU A 1 72 ? -8.181 -2.537 -2.643 1.00 86.00 72 LEU A O 1
ATOM 582 N N . ILE A 1 73 ? -6.059 -3.029 -3.213 1.00 85.94 73 ILE A N 1
ATOM 583 C CA . ILE A 1 73 ? -5.965 -2.037 -4.283 1.00 85.94 73 ILE A CA 1
ATOM 584 C C . ILE A 1 73 ? -6.704 -2.551 -5.514 1.00 85.94 73 ILE A C 1
ATOM 586 O O . ILE A 1 73 ? -6.489 -3.689 -5.932 1.00 85.94 73 ILE A O 1
ATOM 590 N N . LEU A 1 74 ? -7.539 -1.696 -6.101 1.00 85.50 74 LEU A N 1
ATOM 591 C CA . LEU A 1 74 ? -8.175 -1.956 -7.387 1.00 85.50 74 LEU A CA 1
ATOM 592 C C . LEU A 1 74 ? -7.270 -1.443 -8.510 1.00 85.50 74 LEU A C 1
ATOM 594 O O . LEU A 1 74 ? -6.933 -0.259 -8.545 1.00 85.50 74 LEU A O 1
ATOM 598 N N . ALA A 1 75 ? -6.878 -2.335 -9.416 1.00 86.94 75 ALA A N 1
ATOM 599 C CA . ALA A 1 75 ? -6.094 -2.004 -10.599 1.00 86.94 75 ALA A CA 1
ATOM 600 C C . ALA A 1 75 ? -6.332 -3.039 -11.708 1.00 86.94 75 ALA A C 1
ATOM 602 O O . ALA A 1 75 ? -6.429 -4.234 -11.422 1.00 86.94 75 ALA A O 1
ATOM 603 N N . ASP A 1 76 ? -6.353 -2.586 -12.963 1.00 86.25 76 ASP A N 1
ATOM 604 C CA . ASP A 1 76 ? -6.399 -3.469 -14.139 1.00 86.25 76 ASP A CA 1
ATOM 605 C C . ASP A 1 76 ? -5.064 -4.209 -14.342 1.00 86.25 76 ASP A C 1
ATOM 607 O O . ASP A 1 76 ? -5.010 -5.350 -14.803 1.00 86.25 76 ASP A O 1
ATOM 611 N N . GLY A 1 77 ? -3.969 -3.558 -13.945 1.00 87.06 77 GLY A N 1
ATOM 612 C CA . GLY A 1 77 ? -2.605 -4.065 -14.023 1.00 87.06 77 GLY A CA 1
ATOM 613 C C . GLY A 1 77 ? -1.609 -3.092 -13.395 1.00 87.06 77 GLY A C 1
ATOM 614 O O . GLY A 1 77 ? -1.996 -2.066 -12.836 1.00 87.06 77 GLY A O 1
ATOM 615 N N . PHE A 1 78 ? -0.322 -3.407 -13.489 1.00 87.19 78 PHE A N 1
ATOM 616 C CA . PHE A 1 78 ? 0.774 -2.581 -12.977 1.00 87.19 78 PHE A CA 1
ATOM 617 C C . PHE A 1 78 ? 1.953 -2.568 -13.953 1.00 87.19 78 PHE A C 1
ATOM 619 O O . PHE A 1 78 ? 2.059 -3.431 -14.822 1.00 87.19 78 PHE A O 1
ATOM 626 N N . TYR A 1 79 ? 2.833 -1.577 -13.821 1.00 87.38 79 TYR A N 1
ATOM 627 C CA . TYR A 1 79 ? 4.044 -1.473 -14.630 1.00 87.38 79 TYR A CA 1
ATOM 628 C C . TYR A 1 79 ? 5.252 -1.995 -13.858 1.00 87.38 79 TYR A C 1
ATOM 630 O O . TYR A 1 79 ? 5.424 -1.671 -12.685 1.00 87.38 79 TYR A O 1
ATOM 638 N N . GLU A 1 80 ? 6.107 -2.750 -14.540 1.00 87.88 80 GLU A N 1
ATOM 639 C CA . GLU A 1 80 ? 7.423 -3.156 -14.050 1.00 87.88 80 GLU A CA 1
ATOM 640 C C . GLU A 1 80 ? 8.499 -2.785 -15.059 1.00 87.88 80 GLU A C 1
ATOM 642 O O . GLU A 1 80 ? 8.303 -2.893 -16.270 1.00 87.88 80 GLU A O 1
ATOM 647 N N . TRP A 1 81 ? 9.662 -2.369 -14.567 1.00 88.25 81 TRP A N 1
ATOM 648 C CA . TRP A 1 81 ? 10.782 -2.003 -15.427 1.00 88.25 81 TRP A CA 1
ATOM 649 C C . TRP A 1 81 ? 11.686 -3.208 -15.619 1.00 88.25 81 TRP A C 1
ATOM 651 O O . TRP A 1 81 ? 12.389 -3.646 -14.707 1.00 88.25 81 TRP A O 1
ATOM 661 N N . LYS A 1 82 ? 11.695 -3.743 -16.839 1.00 89.00 82 LYS A N 1
ATOM 662 C CA . LYS A 1 82 ? 12.586 -4.832 -17.219 1.00 89.00 82 LYS A CA 1
ATOM 663 C C . LYS A 1 82 ? 13.905 -4.256 -17.718 1.00 89.00 82 LYS A C 1
ATOM 665 O O . LYS A 1 82 ? 13.927 -3.426 -18.625 1.00 89.00 82 LYS A O 1
ATOM 670 N N . ARG A 1 83 ? 15.017 -4.726 -17.156 1.00 92.06 83 ARG A N 1
ATOM 671 C CA . ARG A 1 83 ? 16.354 -4.398 -17.659 1.00 92.06 83 ARG A CA 1
ATOM 672 C C . ARG A 1 83 ? 16.687 -5.276 -18.866 1.00 92.06 83 ARG A C 1
ATOM 674 O O . ARG A 1 83 ? 16.610 -6.501 -18.771 1.00 92.06 83 ARG A O 1
ATOM 681 N N . ILE A 1 84 ? 17.042 -4.652 -19.985 1.00 92.19 84 ILE A N 1
ATOM 682 C CA . ILE A 1 84 ? 17.428 -5.308 -21.238 1.00 92.19 84 ILE A CA 1
ATOM 683 C C . ILE A 1 84 ? 18.802 -4.749 -21.621 1.00 92.19 84 ILE A C 1
ATOM 685 O O . ILE A 1 84 ? 18.923 -3.634 -22.118 1.00 92.19 84 ILE A O 1
ATOM 689 N N . GLY A 1 85 ? 19.860 -5.501 -21.302 1.00 92.06 85 GLY A N 1
ATOM 690 C CA . GLY A 1 85 ? 21.234 -5.005 -21.410 1.00 92.06 85 GLY A CA 1
ATOM 691 C C . GLY A 1 85 ? 21.476 -3.790 -20.503 1.00 92.06 85 GLY A C 1
ATOM 692 O O . GLY A 1 85 ? 21.356 -3.878 -19.275 1.00 92.06 85 GLY A O 1
ATOM 693 N N . THR A 1 86 ? 21.830 -2.656 -21.109 1.00 92.38 86 THR A N 1
ATOM 694 C CA . THR A 1 86 ? 22.047 -1.371 -20.423 1.00 92.38 86 THR A CA 1
ATOM 695 C C . THR A 1 86 ? 20.788 -0.515 -20.309 1.00 92.38 86 THR A C 1
ATOM 697 O O . THR A 1 86 ? 20.791 0.441 -19.538 1.00 92.38 86 THR A O 1
ATOM 700 N N . GLU A 1 87 ? 19.719 -0.853 -21.028 1.00 92.75 87 GLU A N 1
ATOM 701 C CA . GLU A 1 87 ? 18.477 -0.082 -21.058 1.00 92.75 87 GLU A CA 1
ATOM 702 C C . GLU A 1 87 ? 17.418 -0.664 -20.114 1.00 92.75 87 GLU A C 1
ATOM 704 O O . GLU A 1 87 ? 17.460 -1.832 -19.711 1.00 92.75 87 GLU A O 1
ATOM 709 N N . THR A 1 88 ? 16.442 0.167 -19.753 1.00 93.56 88 THR A N 1
ATOM 710 C CA . THR A 1 88 ? 15.266 -0.237 -18.974 1.00 93.56 88 THR A CA 1
ATOM 711 C C . THR A 1 88 ? 14.007 0.025 -19.780 1.00 93.56 88 THR A C 1
ATOM 713 O O . THR A 1 88 ? 13.755 1.168 -20.159 1.00 93.56 88 THR A O 1
ATOM 716 N N . GLN A 1 89 ? 13.191 -1.005 -19.987 1.00 92.44 89 GLN A N 1
ATOM 717 C CA . GLN A 1 89 ? 11.929 -0.902 -20.710 1.00 92.44 89 GLN A CA 1
ATOM 718 C C . GLN A 1 89 ? 10.744 -1.138 -19.764 1.00 92.44 89 GLN A C 1
ATOM 720 O O . GLN A 1 89 ? 10.736 -2.150 -19.054 1.00 92.44 89 GLN A O 1
ATOM 725 N N . PRO A 1 90 ? 9.733 -0.247 -19.734 1.00 91.62 90 PRO A N 1
ATOM 726 C CA . PRO A 1 90 ? 8.518 -0.496 -18.971 1.00 91.62 90 PRO A CA 1
ATOM 727 C C . PRO A 1 90 ? 7.698 -1.620 -19.614 1.00 91.62 90 PRO A C 1
ATOM 729 O O . PRO A 1 90 ? 7.500 -1.660 -20.828 1.00 91.62 90 PRO A O 1
ATOM 732 N N . CYS A 1 91 ? 7.201 -2.532 -18.790 1.00 87.69 91 CYS A N 1
ATOM 733 C CA . CYS A 1 91 ? 6.314 -3.620 -19.174 1.00 87.69 91 CYS A CA 1
ATOM 734 C C . CYS A 1 91 ? 5.012 -3.505 -18.384 1.00 87.69 91 CYS A C 1
ATOM 736 O O . CYS A 1 91 ? 5.041 -3.429 -17.157 1.00 87.69 91 CYS A O 1
ATOM 738 N N . TYR A 1 92 ? 3.876 -3.518 -19.079 1.00 88.25 92 TYR A N 1
ATOM 739 C CA . TYR A 1 92 ? 2.564 -3.566 -18.441 1.00 88.25 92 TYR A CA 1
ATOM 740 C C . TYR A 1 92 ? 2.175 -5.020 -18.156 1.00 88.25 92 TYR A C 1
ATOM 742 O O . TYR A 1 92 ? 2.121 -5.848 -19.065 1.00 88.25 92 TYR A O 1
ATOM 750 N N . ILE A 1 93 ? 1.930 -5.329 -16.886 1.00 85.69 93 ILE A N 1
ATOM 751 C CA . ILE A 1 93 ? 1.541 -6.650 -16.400 1.00 85.69 93 ILE A CA 1
ATOM 752 C C . ILE A 1 93 ? 0.078 -6.579 -15.971 1.00 85.69 93 ILE A C 1
ATOM 754 O O . ILE A 1 93 ? -0.275 -5.860 -15.038 1.00 85.69 93 ILE A O 1
ATOM 758 N N . HIS A 1 94 ? -0.769 -7.366 -16.626 1.00 84.31 94 HIS A N 1
ATOM 759 C CA . HIS A 1 94 ? -2.189 -7.482 -16.312 1.00 84.31 94 HIS A CA 1
ATOM 760 C C . HIS A 1 94 ? -2.634 -8.944 -16.390 1.00 84.31 94 HIS A C 1
ATOM 762 O O . HIS A 1 94 ? -1.942 -9.797 -16.955 1.00 84.31 94 HIS A O 1
ATOM 768 N N . LYS A 1 95 ? -3.795 -9.260 -15.809 1.00 78.31 95 LYS A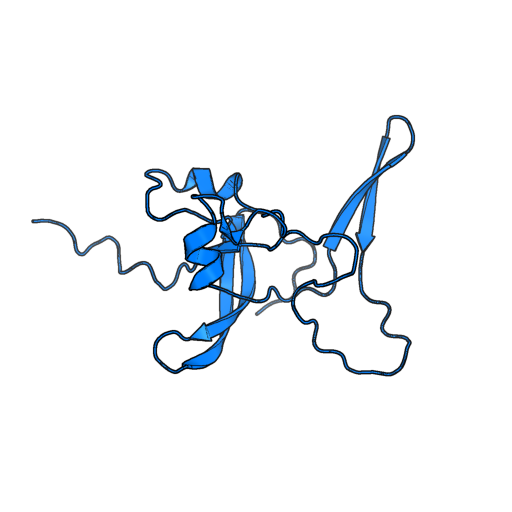 N 1
ATOM 769 C CA . LYS A 1 95 ? -4.390 -10.588 -15.991 1.00 78.31 95 LYS A CA 1
ATOM 770 C C . LYS A 1 95 ? -4.886 -10.728 -17.434 1.00 78.31 95 LYS A C 1
ATOM 772 O O . LYS A 1 95 ? -5.533 -9.823 -17.958 1.00 78.31 95 LYS A O 1
ATOM 777 N N . ASN A 1 96 ? -4.610 -11.869 -18.062 1.00 73.88 96 ASN A N 1
ATOM 778 C CA . ASN A 1 96 ? -5.242 -12.231 -19.327 1.00 73.88 96 ASN A CA 1
ATOM 779 C C . ASN A 1 96 ? -6.646 -12.779 -19.027 1.00 73.88 96 ASN A C 1
ATOM 781 O O . ASN A 1 96 ? -6.771 -13.849 -18.437 1.00 73.88 96 ASN A O 1
ATOM 785 N N . LEU A 1 97 ? -7.681 -12.021 -19.388 1.00 64.00 97 LEU A N 1
ATOM 786 C CA . LEU A 1 97 ? -9.084 -12.338 -19.092 1.00 64.00 97 LEU A CA 1
ATOM 787 C C . LEU A 1 97 ? -9.722 -13.309 -20.106 1.00 64.00 97 LEU A C 1
ATOM 789 O O . LEU A 1 97 ? -10.898 -13.622 -19.974 1.00 64.00 97 LEU A O 1
ATOM 793 N N . LEU A 1 98 ? -8.968 -13.809 -21.094 1.00 57.28 98 LEU A N 1
ATOM 794 C CA . LEU A 1 98 ? -9.461 -14.728 -22.137 1.00 57.28 98 LEU A CA 1
ATOM 795 C C . LEU A 1 98 ? -9.506 -16.215 -21.718 1.00 57.28 98 LEU A C 1
ATOM 797 O O . LEU A 1 98 ? -9.608 -17.090 -22.571 1.00 57.28 98 LEU A O 1
ATOM 801 N N . LEU A 1 99 ? -9.428 -16.520 -20.420 1.00 48.38 99 LEU A N 1
ATOM 802 C CA . LEU A 1 99 ? -9.763 -17.839 -19.873 1.00 48.38 99 LEU A CA 1
ATOM 803 C C . LEU A 1 99 ? -10.943 -17.656 -18.911 1.00 48.38 99 LEU A C 1
ATOM 805 O O . LEU A 1 99 ? -10.801 -17.031 -17.861 1.00 48.38 99 LEU A O 1
ATOM 809 N N . ASP A 1 100 ? -12.104 -18.165 -19.322 1.00 38.75 100 ASP A N 1
ATOM 810 C CA . ASP A 1 100 ? -13.447 -17.973 -18.763 1.00 38.75 100 ASP A CA 1
ATOM 811 C C . ASP A 1 100 ? -13.567 -18.160 -17.236 1.00 38.75 100 ASP A C 1
ATOM 813 O O . ASP A 1 100 ? -13.938 -19.221 -16.742 1.00 38.75 100 ASP A O 1
ATOM 817 N N . THR A 1 101 ? -13.308 -17.113 -16.448 1.00 41.16 101 THR A N 1
ATOM 818 C CA . THR A 1 101 ? -13.886 -16.949 -15.099 1.00 41.16 101 THR A CA 1
ATOM 819 C C . THR A 1 101 ? -13.838 -15.480 -14.655 1.00 41.16 101 THR A C 1
ATOM 821 O O . THR A 1 101 ? -12.760 -14.879 -14.670 1.00 41.16 101 THR A O 1
ATOM 824 N N . PRO A 1 102 ? -14.953 -14.886 -14.179 1.00 38.47 102 PRO A N 1
ATOM 825 C CA . PRO A 1 102 ? -14.945 -13.566 -13.557 1.00 38.47 102 PRO A CA 1
ATOM 826 C C . PRO A 1 102 ? -14.270 -13.666 -12.186 1.00 38.47 102 PRO A C 1
ATOM 828 O O . PRO A 1 102 ? -14.907 -13.874 -11.156 1.00 38.47 102 PRO A O 1
ATOM 831 N N . GLN A 1 103 ? -12.947 -13.554 -12.159 1.00 43.03 103 GLN A N 1
ATOM 832 C CA . GLN A 1 103 ? -12.221 -13.417 -10.908 1.00 43.03 103 GLN A CA 1
ATOM 833 C C . GLN A 1 103 ? -12.219 -11.939 -10.542 1.00 43.03 103 GLN A C 1
ATOM 835 O O . GLN A 1 103 ? -11.576 -11.136 -11.221 1.00 43.03 103 GLN A O 1
ATOM 840 N N . LEU A 1 104 ? -12.890 -11.593 -9.434 1.00 37.88 104 LEU A N 1
ATOM 841 C CA . LEU A 1 104 ? -12.526 -10.405 -8.667 1.00 37.88 104 LEU A CA 1
ATOM 842 C C . LEU A 1 104 ? -10.997 -10.338 -8.646 1.00 37.88 104 LEU A C 1
ATOM 844 O O . LEU A 1 104 ? -10.332 -11.333 -8.332 1.00 37.88 104 LEU A O 1
ATOM 848 N N . ALA A 1 105 ? -10.437 -9.181 -8.986 1.00 37.78 105 ALA A N 1
ATOM 849 C CA . ALA A 1 105 ? -9.050 -8.873 -8.698 1.00 37.78 105 ALA A CA 1
ATOM 850 C C . ALA A 1 105 ? -8.897 -8.818 -7.169 1.00 37.78 105 ALA A C 1
ATOM 852 O O . ALA A 1 105 ? -8.858 -7.761 -6.548 1.00 37.78 105 ALA A O 1
ATOM 853 N N . GLY A 1 106 ? -8.878 -9.998 -6.545 1.00 33.09 106 GLY A N 1
ATOM 854 C CA . GLY A 1 106 ? -8.313 -10.196 -5.231 1.00 33.09 106 GLY A CA 1
ATOM 855 C C . GLY A 1 106 ? -6.911 -9.628 -5.302 1.00 33.09 106 GLY A C 1
ATOM 856 O O . GLY A 1 106 ? -6.156 -9.971 -6.220 1.00 33.09 106 GLY A O 1
ATOM 857 N N . GLY A 1 107 ? -6.644 -8.694 -4.387 1.00 35.88 107 GLY A N 1
ATOM 858 C CA . GLY A 1 107 ? -5.379 -7.988 -4.262 1.00 35.88 107 GLY A CA 1
ATOM 859 C C . GLY A 1 107 ? -4.240 -8.936 -4.564 1.00 35.88 107 GLY A C 1
ATOM 860 O O . GLY A 1 107 ? -4.239 -10.057 -4.058 1.00 35.88 107 GLY A O 1
ATOM 861 N N . ALA A 1 108 ? -3.373 -8.498 -5.473 1.00 30.83 108 ALA A N 1
ATOM 862 C CA . ALA A 1 108 ? -2.325 -9.293 -6.078 1.00 30.83 108 ALA A CA 1
ATOM 863 C C . ALA A 1 108 ? -1.774 -10.347 -5.099 1.00 30.83 108 ALA A C 1
ATOM 865 O O . ALA A 1 108 ? -0.983 -10.057 -4.212 1.00 30.83 108 ALA A O 1
ATOM 866 N N . LEU A 1 109 ? -2.240 -11.581 -5.272 1.00 31.06 109 LEU A N 1
ATOM 867 C CA . LEU A 1 109 ? -1.591 -12.818 -4.859 1.00 31.06 109 LEU A CA 1
ATOM 868 C C . LEU A 1 109 ? -1.319 -13.561 -6.166 1.00 31.06 109 LEU A C 1
ATOM 870 O O . LEU A 1 109 ? -1.879 -14.611 -6.461 1.00 31.06 109 LEU A O 1
ATOM 874 N N . LEU A 1 110 ? -0.513 -12.929 -7.020 1.00 26.59 110 LEU A N 1
ATOM 875 C CA . LEU A 1 110 ? 0.112 -13.608 -8.144 1.00 26.59 110 LEU A CA 1
ATOM 876 C C . LEU A 1 110 ? 1.387 -14.258 -7.620 1.00 26.59 110 LEU A C 1
ATOM 878 O O . LEU A 1 110 ? 2.124 -13.667 -6.836 1.00 26.59 110 LEU A O 1
ATOM 882 N N . ASN A 1 111 ? 1.638 -15.489 -8.048 1.00 27.25 111 ASN A N 1
ATOM 883 C CA . ASN A 1 111 ? 2.676 -16.384 -7.541 1.00 27.25 111 ASN A CA 1
ATOM 884 C C . ASN A 1 111 ? 4.113 -15.979 -7.963 1.00 27.25 111 ASN A C 1
ATOM 886 O O . ASN A 1 111 ? 4.960 -16.816 -8.261 1.00 27.25 111 ASN A O 1
ATOM 890 N N . ARG A 1 112 ? 4.385 -14.668 -8.001 1.00 26.59 112 ARG A N 1
ATOM 891 C CA . ARG A 1 112 ? 5.697 -14.013 -8.001 1.00 26.59 112 ARG A CA 1
ATOM 892 C C . ARG A 1 112 ? 5.575 -12.724 -7.181 1.00 26.59 112 ARG A C 1
ATOM 894 O O . ARG A 1 112 ? 5.331 -11.664 -7.736 1.00 26.59 112 ARG A O 1
ATOM 901 N N . LYS A 1 113 ? 5.663 -12.874 -5.852 1.00 35.50 113 LYS A N 1
ATOM 902 C CA . LYS A 1 113 ? 5.822 -11.829 -4.815 1.00 35.50 113 LYS A CA 1
ATOM 903 C C . LYS A 1 113 ? 5.374 -10.407 -5.218 1.00 35.50 113 LYS A C 1
ATOM 905 O O . LYS A 1 113 ? 6.223 -9.533 -5.383 1.00 35.50 113 LYS A O 1
ATOM 910 N N . PRO A 1 114 ? 4.069 -10.135 -5.350 1.00 31.53 114 PRO A N 1
ATOM 911 C CA . PRO A 1 114 ? 3.596 -8.768 -5.457 1.00 31.53 114 PRO A CA 1
ATOM 912 C C . PRO A 1 114 ? 3.821 -8.064 -4.113 1.00 31.53 114 PRO A C 1
ATOM 914 O O . PRO A 1 114 ? 3.553 -8.649 -3.056 1.00 31.53 114 PRO A O 1
ATOM 917 N N . PRO A 1 115 ? 4.325 -6.822 -4.114 1.00 33.78 115 PRO A N 1
ATOM 918 C CA . PRO A 1 115 ? 4.434 -6.064 -2.887 1.00 33.78 115 PRO A CA 1
ATOM 919 C C . PRO A 1 115 ? 3.027 -5.818 -2.346 1.00 33.78 115 PRO A C 1
ATOM 921 O O . PRO A 1 115 ? 2.162 -5.290 -3.048 1.00 33.78 115 PRO A O 1
ATOM 924 N N . LEU A 1 116 ? 2.804 -6.171 -1.079 1.00 42.62 116 LEU A N 1
ATOM 925 C CA . LEU A 1 116 ? 1.646 -5.677 -0.345 1.00 42.62 116 LEU A CA 1
ATOM 926 C C . LEU A 1 116 ? 1.731 -4.154 -0.397 1.00 42.62 116 LEU A C 1
ATOM 928 O O . LEU A 1 116 ? 2.646 -3.548 0.166 1.00 42.62 116 LEU A O 1
ATOM 932 N N . CYS A 1 117 ? 0.828 -3.545 -1.156 1.00 48.56 117 CYS A N 1
ATOM 933 C CA . CYS A 1 117 ? 0.736 -2.105 -1.213 1.00 48.56 117 CYS A CA 1
ATOM 934 C C . CYS A 1 117 ? 0.029 -1.663 0.058 1.00 48.56 117 CYS A C 1
ATOM 936 O O . CYS A 1 117 ? -1.080 -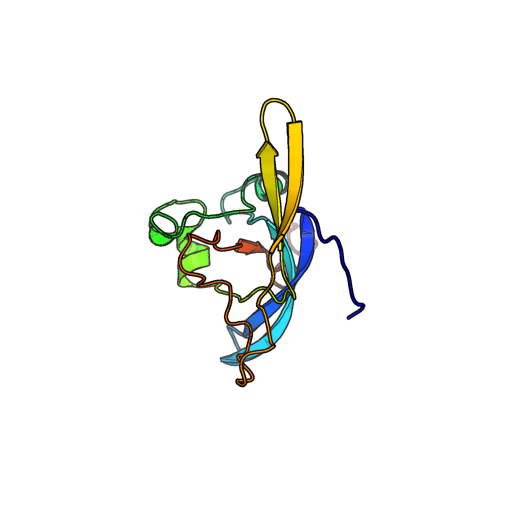2.109 0.357 1.00 48.56 117 CYS A O 1
ATOM 938 N N . VAL A 1 118 ? 0.714 -0.835 0.838 1.00 54.91 118 VAL A N 1
ATOM 939 C CA . VAL A 1 118 ? 0.179 -0.353 2.101 1.00 54.91 118 VAL A CA 1
ATOM 940 C C . VAL A 1 118 ? -0.201 1.100 1.916 1.00 54.91 118 VAL A C 1
ATOM 942 O O . VAL A 1 118 ? 0.627 1.943 1.571 1.00 54.91 118 VAL A O 1
ATOM 945 N N . CYS A 1 119 ? -1.486 1.371 2.090 1.00 51.91 119 CYS A N 1
ATOM 946 C CA . CYS A 1 119 ? -2.057 2.678 1.840 1.00 51.91 119 CYS A CA 1
ATOM 947 C C . CYS A 1 119 ? -2.453 3.339 3.158 1.00 51.91 119 CYS A C 1
ATOM 949 O O . CYS A 1 119 ? -2.847 2.668 4.115 1.00 51.91 119 CYS A O 1
ATOM 951 N N . ARG A 1 120 ? -2.349 4.666 3.202 1.00 51.59 120 ARG A N 1
ATOM 952 C CA . ARG A 1 120 ? -2.789 5.462 4.344 1.00 51.59 120 ARG A CA 1
ATOM 953 C C . ARG A 1 120 ? -4.236 5.895 4.149 1.00 51.59 120 ARG A C 1
ATOM 955 O O . ARG A 1 120 ? -4.558 6.537 3.148 1.00 51.59 120 ARG A O 1
ATOM 962 N N . ASP A 1 121 ? -5.061 5.634 5.159 1.00 49.91 121 ASP A N 1
ATOM 963 C CA . ASP A 1 121 ? -6.363 6.281 5.270 1.00 49.91 121 ASP A CA 1
ATOM 964 C C . ASP A 1 121 ? -6.216 7.768 5.580 1.00 49.91 121 ASP A C 1
ATOM 966 O O . ASP A 1 121 ? -5.629 8.151 6.593 1.00 49.91 121 ASP A O 1
ATOM 970 N N . LEU A 1 122 ? -6.737 8.605 4.687 1.00 45.59 122 LEU A N 1
ATOM 971 C CA . LEU A 1 122 ? -6.816 10.046 4.898 1.00 45.59 122 LEU A CA 1
ATOM 972 C C . LEU A 1 122 ? -8.066 10.436 5.702 1.00 45.59 122 LEU A C 1
ATOM 974 O O . LEU A 1 122 ? -8.059 11.485 6.336 1.00 45.59 122 LEU A O 1
ATOM 978 N N . GLY A 1 123 ? -9.102 9.591 5.728 1.00 37.41 123 GLY A N 1
ATOM 979 C CA . GLY A 1 123 ? -10.359 9.826 6.443 1.00 37.41 123 GLY A CA 1
ATOM 980 C C . GLY A 1 123 ? -10.288 9.579 7.953 1.00 37.41 123 GLY A C 1
ATOM 981 O O . GLY A 1 123 ? -11.129 10.085 8.689 1.00 37.41 123 GLY A O 1
ATOM 982 N N . SER A 1 124 ? -9.272 8.860 8.447 1.00 40.09 124 SER A N 1
ATOM 983 C CA . SER A 1 124 ? -9.064 8.642 9.889 1.00 40.09 124 SER A CA 1
ATOM 984 C C . SER A 1 124 ? -8.270 9.761 10.575 1.00 40.09 124 SER A C 1
ATOM 986 O O . SER A 1 124 ? -7.976 9.666 11.769 1.00 40.09 124 SER A O 1
ATOM 988 N N . LEU A 1 125 ? -7.857 10.797 9.841 1.00 38.53 125 LEU A N 1
ATOM 989 C CA . LEU A 1 125 ? -7.290 11.999 10.440 1.00 38.53 125 LEU A CA 1
ATOM 990 C C . LEU A 1 125 ? -8.454 12.890 10.851 1.00 38.53 125 LEU A C 1
ATOM 992 O O . LEU A 1 125 ? -8.991 13.646 10.045 1.00 38.53 125 LEU A O 1
ATOM 996 N N . GLY A 1 126 ? -8.834 12.791 12.126 1.00 33.31 126 GLY A N 1
ATOM 997 C CA . GLY A 1 126 ? -9.598 13.850 12.769 1.00 33.31 126 GLY A CA 1
ATOM 998 C C . GLY A 1 126 ? -8.974 15.203 12.426 1.00 33.31 126 GLY A C 1
ATOM 999 O O . GLY A 1 126 ? -7.748 15.334 12.366 1.00 33.31 126 GLY A O 1
ATOM 1000 N N . ASN A 1 127 ? -9.843 16.167 12.137 1.00 29.48 127 ASN A N 1
ATOM 1001 C CA . ASN A 1 127 ? -9.504 17.529 11.752 1.00 29.48 127 ASN A CA 1
ATOM 1002 C C . ASN A 1 127 ? -8.301 18.047 12.578 1.00 29.48 127 ASN A C 1
ATOM 1004 O O . ASN A 1 127 ? -8.388 18.058 13.810 1.00 29.48 127 ASN A O 1
ATOM 1008 N N . PRO A 1 128 ? -7.174 18.454 11.961 1.00 37.03 128 PRO A N 1
ATOM 1009 C CA . PRO A 1 128 ? -5.972 18.868 12.693 1.00 37.03 128 PRO A CA 1
ATOM 1010 C C . PRO A 1 128 ? -6.150 20.141 13.545 1.00 37.03 128 PRO A C 1
ATOM 1012 O O . PRO A 1 128 ? -5.203 20.579 14.190 1.00 37.03 128 PRO A O 1
ATOM 1015 N N . THR A 1 129 ? -7.348 20.724 13.592 1.00 34.94 129 THR A N 1
ATOM 1016 C CA . THR A 1 129 ? -7.680 21.935 14.351 1.00 34.94 129 THR A CA 1
ATOM 1017 C C . THR A 1 129 ? -8.192 21.699 15.777 1.00 34.94 129 THR A C 1
ATOM 1019 O O . THR A 1 129 ? -8.427 22.675 16.478 1.00 34.94 129 THR A O 1
ATOM 1022 N N . SER A 1 130 ? -8.327 20.459 16.268 1.00 33.38 130 SER A N 1
ATOM 1023 C CA . SER A 1 130 ? -8.865 20.208 17.622 1.00 33.38 130 SER A CA 1
ATOM 1024 C C . SER A 1 130 ? -7.818 19.932 18.715 1.00 33.38 130 SER A C 1
ATOM 1026 O O . SER A 1 130 ? -8.140 19.307 19.725 1.00 33.38 130 SER A O 1
ATOM 1028 N N . ARG A 1 131 ? -6.558 20.354 18.542 1.00 36.19 131 ARG A N 1
ATOM 1029 C CA . ARG A 1 131 ? -5.566 20.357 19.634 1.00 36.19 131 ARG A CA 1
ATOM 1030 C C . ARG A 1 131 ? -4.893 21.717 19.761 1.00 36.19 131 ARG A C 1
ATOM 1032 O O . ARG A 1 131 ? -3.854 21.958 19.159 1.00 36.19 131 ARG A O 1
ATOM 1039 N N . VAL A 1 132 ? -5.485 22.562 20.590 1.00 29.30 132 VAL A N 1
ATOM 1040 C CA . VAL A 1 132 ? -4.857 23.704 21.269 1.00 29.30 132 VAL A CA 1
ATOM 1041 C C . VAL A 1 132 ? -5.380 23.625 22.719 1.00 29.30 132 VAL A C 1
ATOM 1043 O O . VAL A 1 132 ? -6.532 23.213 22.870 1.00 29.30 132 VAL A O 1
ATOM 1046 N N . PRO A 1 133 ? -4.522 23.828 23.742 1.00 37.56 133 PRO A N 1
ATOM 1047 C CA . PRO A 1 133 ? -4.692 23.277 25.095 1.00 37.56 133 PRO A CA 1
ATOM 1048 C C . PRO A 1 133 ? -5.934 23.740 25.854 1.00 37.56 133 PRO A C 1
ATOM 1050 O O . PRO A 1 133 ? -6.422 24.858 25.582 1.00 37.56 133 PRO A O 1
#

Secondary structure (DSSP, 8-state):
----S---TTSEEEEEEE-TTT--EEEEEEEEB---TT-S-GGGGGG-S-B-TTTTTTSTTTHHHHHH--EEE--SEEEEEEEETTEEEEEEEE----SS------S---SS---B--EE-STTS--TTS---

pLDDT: mean 72.23, std 21.44, range [26.59, 94.25]